Protein AF-N6UNC9-F1 (afdb_monomer_lite)

Sequence (124 aa):
MQENFKSALDYVNENSKHNVWKIQPLVDDFDNYKSRGFNYTGKYAAWTHGDCWSNNLMFKYRANGELEYIKLLDHQLGRDSTPVHDLSYLFYSGASKAEFDKLDYYTIRVFQNSLGEKQQNVIK

Structure (mmCIF, N/CA/C/O backbone):
data_AF-N6UNC9-F1
#
_entry.id   AF-N6UNC9-F1
#
loop_
_atom_site.group_PDB
_atom_site.id
_atom_site.type_symbol
_atom_site.label_atom_id
_atom_site.label_alt_id
_atom_site.label_comp_id
_atom_site.label_asym_id
_atom_site.label_entity_id
_atom_site.label_seq_id
_atom_site.pdbx_PDB_ins_code
_atom_site.Cartn_x
_atom_site.Cartn_y
_atom_site.Cartn_z
_atom_site.occupancy
_atom_site.B_iso_or_equiv
_atom_site.auth_seq_id
_atom_site.auth_comp_id
_atom_site.auth_asym_id
_atom_site.auth_atom_id
_atom_site.pdbx_PDB_model_num
ATOM 1 N N . MET A 1 1 ? 7.434 9.769 -18.678 1.00 70.06 1 MET A N 1
ATOM 2 C CA . MET A 1 1 ? 7.724 8.704 -17.686 1.00 70.06 1 MET A CA 1
ATOM 3 C C . MET A 1 1 ? 8.949 7.897 -18.098 1.00 70.06 1 MET A C 1
ATOM 5 O O . MET A 1 1 ? 9.914 7.921 -17.353 1.00 70.06 1 MET A O 1
ATOM 9 N N . GLN A 1 2 ? 8.972 7.272 -19.282 1.00 74.25 2 GLN A N 1
ATOM 10 C CA . GLN A 1 2 ? 10.149 6.536 -19.775 1.00 74.25 2 GLN A CA 1
ATOM 11 C C . GLN A 1 2 ? 11.424 7.401 -19.867 1.00 74.25 2 GLN A C 1
ATOM 13 O O . GLN A 1 2 ? 12.493 6.947 -19.482 1.00 74.25 2 GLN A O 1
ATOM 18 N N . GLU A 1 3 ? 11.317 8.661 -20.302 1.00 81.81 3 GLU A N 1
ATOM 19 C CA . GLU A 1 3 ? 12.452 9.603 -20.317 1.00 81.81 3 GLU A CA 1
ATOM 20 C C . GLU A 1 3 ? 13.025 9.863 -18.916 1.00 81.81 3 GLU A C 1
ATOM 22 O O . GLU A 1 3 ? 14.235 9.806 -18.734 1.00 81.81 3 GLU A O 1
ATOM 27 N N . ASN A 1 4 ? 12.171 10.022 -17.900 1.00 82.44 4 ASN A N 1
ATOM 28 C CA . ASN A 1 4 ? 12.617 10.182 -16.511 1.00 82.44 4 ASN A CA 1
ATOM 29 C C . ASN A 1 4 ? 13.395 8.948 -16.020 1.00 82.44 4 ASN A C 1
ATOM 31 O O . ASN A 1 4 ? 14.372 9.083 -15.289 1.00 82.44 4 ASN A O 1
ATOM 35 N N . PHE A 1 5 ? 12.980 7.743 -16.431 1.00 82.19 5 PHE A N 1
ATOM 36 C CA . PHE A 1 5 ? 13.688 6.506 -16.096 1.00 82.19 5 PHE A CA 1
ATOM 37 C C . PHE A 1 5 ? 15.032 6.380 -16.821 1.00 82.19 5 PHE A C 1
ATOM 39 O O . PHE A 1 5 ? 15.978 5.868 -16.228 1.00 82.19 5 PHE A O 1
ATOM 46 N N . LYS A 1 6 ? 15.148 6.893 -18.053 1.00 86.94 6 LYS A N 1
ATOM 47 C CA . LYS A 1 6 ? 16.439 7.000 -18.751 1.00 86.94 6 LYS A CA 1
ATOM 48 C C . LYS A 1 6 ? 17.391 7.920 -17.993 1.00 86.94 6 LYS A C 1
ATOM 50 O O . LYS A 1 6 ? 18.487 7.494 -17.665 1.00 86.94 6 LYS A O 1
ATOM 55 N N . SER A 1 7 ? 16.937 9.106 -17.586 1.00 87.88 7 SER A N 1
ATOM 56 C CA . SER A 1 7 ? 17.762 10.011 -16.774 1.00 87.88 7 SER A CA 1
ATOM 57 C C . SER A 1 7 ? 18.182 9.392 -15.434 1.00 87.88 7 SER A C 1
ATOM 59 O O . SER A 1 7 ? 19.312 9.580 -14.988 1.00 87.88 7 SER A O 1
ATOM 61 N N . ALA A 1 8 ? 17.301 8.617 -14.791 1.00 85.75 8 ALA A N 1
ATOM 62 C CA . ALA A 1 8 ? 17.646 7.883 -13.574 1.00 85.75 8 ALA A CA 1
ATOM 63 C C . ALA A 1 8 ? 18.692 6.782 -13.832 1.00 85.75 8 ALA A C 1
ATOM 65 O O . ALA A 1 8 ? 19.601 6.590 -13.024 1.00 85.75 8 ALA A O 1
ATOM 66 N N . LEU A 1 9 ? 18.580 6.071 -14.956 1.00 88.62 9 LEU A N 1
ATOM 67 C CA . LEU A 1 9 ? 19.550 5.064 -15.375 1.00 88.62 9 LEU A CA 1
ATOM 68 C C . LEU A 1 9 ? 20.914 5.690 -15.678 1.00 88.62 9 LEU A C 1
ATOM 70 O O . LEU A 1 9 ? 21.920 5.149 -15.227 1.00 88.62 9 LEU A O 1
ATOM 74 N N . ASP A 1 10 ? 20.946 6.828 -16.370 1.00 91.31 10 ASP A N 1
ATOM 75 C CA . ASP A 1 10 ? 22.173 7.578 -16.655 1.00 91.31 10 ASP A CA 1
ATOM 76 C C . ASP A 1 10 ? 22.871 7.972 -15.346 1.00 91.31 10 ASP A C 1
ATOM 78 O O . ASP A 1 10 ? 24.044 7.657 -15.136 1.00 91.31 10 ASP A O 1
ATOM 82 N N . TYR A 1 11 ? 22.114 8.520 -14.390 1.00 89.94 11 TYR A N 1
ATOM 83 C CA . TYR A 1 11 ? 22.634 8.857 -13.065 1.00 89.94 11 TYR A CA 1
ATOM 84 C C . TYR A 1 11 ? 23.212 7.639 -12.322 1.00 89.94 11 TYR A C 1
ATOM 86 O O . TYR A 1 11 ? 24.288 7.725 -11.723 1.00 89.94 11 TYR A O 1
ATOM 94 N N . VAL A 1 12 ? 22.531 6.487 -12.354 1.00 89.81 12 VAL A N 1
ATOM 95 C CA . VAL A 1 12 ? 23.013 5.253 -11.704 1.00 89.81 12 VAL A CA 1
ATOM 96 C C . VAL A 1 12 ? 24.218 4.661 -12.434 1.00 89.81 12 VAL A C 1
ATOM 98 O O . VAL A 1 12 ? 25.128 4.155 -11.777 1.00 89.81 12 VAL A O 1
ATOM 101 N N . ASN A 1 13 ? 24.280 4.766 -13.760 1.00 89.69 13 ASN A N 1
ATOM 102 C CA . ASN A 1 13 ? 25.455 4.399 -14.550 1.00 89.69 13 ASN A CA 1
ATOM 103 C C . ASN A 1 13 ? 26.684 5.228 -14.162 1.00 89.69 13 ASN A C 1
ATOM 105 O O . ASN A 1 13 ? 27.791 4.696 -14.072 1.00 89.69 13 ASN A O 1
ATOM 109 N N . GLU A 1 14 ? 26.501 6.514 -13.885 1.00 92.19 14 GLU A N 1
ATOM 110 C CA . GLU A 1 14 ? 27.592 7.402 -13.488 1.00 92.19 14 GLU A CA 1
ATOM 111 C C . GLU A 1 14 ? 28.024 7.181 -12.031 1.00 92.19 14 GLU A C 1
ATOM 113 O O . GLU A 1 14 ? 29.220 7.086 -11.748 1.00 92.19 14 GLU A O 1
ATOM 118 N N . ASN A 1 15 ? 27.066 7.030 -11.111 1.00 92.00 15 ASN A N 1
ATOM 119 C CA . ASN A 1 15 ? 27.316 7.105 -9.666 1.00 92.00 15 ASN A CA 1
ATOM 120 C C . ASN A 1 15 ? 27.274 5.748 -8.941 1.00 92.00 15 ASN A C 1
ATOM 122 O O . ASN A 1 15 ? 27.678 5.639 -7.785 1.00 92.00 15 ASN A O 1
ATOM 126 N N . SER A 1 16 ? 26.736 4.697 -9.564 1.00 83.69 16 SER A N 1
ATOM 127 C CA . SER A 1 16 ? 26.432 3.416 -8.906 1.00 83.69 16 SER A CA 1
ATOM 128 C C . SER A 1 16 ? 26.404 2.243 -9.894 1.00 83.69 16 SER A C 1
ATOM 130 O O . SER A 1 16 ? 25.475 1.434 -9.900 1.00 83.69 16 SER A O 1
ATOM 132 N N . LYS A 1 17 ? 27.469 2.111 -10.697 1.00 81.19 17 LYS A N 1
ATOM 133 C CA . LYS A 1 17 ? 27.638 1.112 -11.779 1.00 81.19 17 LYS A CA 1
ATOM 134 C C . LYS A 1 17 ? 27.213 -0.320 -11.426 1.00 81.19 17 LYS A C 1
ATOM 136 O O . LYS A 1 17 ? 26.674 -1.036 -12.260 1.00 81.19 17 LYS A O 1
ATOM 141 N N . HIS A 1 18 ? 27.407 -0.738 -10.176 1.00 86.81 18 HIS A N 1
ATOM 142 C CA . HIS A 1 18 ? 27.044 -2.075 -9.698 1.00 86.81 18 HIS A CA 1
ATOM 143 C C . HIS A 1 18 ? 25.527 -2.307 -9.530 1.00 86.81 18 HIS A C 1
ATOM 145 O O . HIS A 1 18 ? 25.120 -3.443 -9.302 1.00 86.81 18 HIS A O 1
ATOM 151 N N . ASN A 1 19 ? 24.686 -1.269 -9.627 1.00 85.50 19 ASN A N 1
ATOM 152 C CA . ASN A 1 19 ? 23.222 -1.355 -9.531 1.00 85.50 19 ASN A CA 1
ATOM 153 C C . ASN A 1 19 ? 22.505 -1.178 -10.876 1.00 85.50 19 ASN A C 1
ATOM 155 O O . ASN A 1 19 ? 21.293 -1.369 -10.936 1.00 85.50 19 ASN A O 1
ATOM 159 N N . VAL A 1 20 ? 23.230 -0.855 -11.950 1.00 87.38 20 VAL A N 1
ATOM 160 C CA . VAL A 1 20 ? 22.673 -0.592 -13.290 1.00 87.38 20 VAL A CA 1
ATOM 161 C C . VAL A 1 20 ? 21.806 -1.751 -13.768 1.00 87.38 20 VAL A C 1
ATOM 163 O O . VAL A 1 20 ? 20.691 -1.538 -14.229 1.00 87.38 20 VAL A O 1
ATOM 166 N N . TRP A 1 21 ? 22.259 -2.987 -13.547 1.00 88.56 21 TRP A N 1
ATOM 167 C CA . TRP A 1 21 ? 21.534 -4.203 -13.922 1.00 88.56 21 TRP A CA 1
ATOM 168 C C . TRP A 1 21 ? 20.137 -4.328 -13.287 1.00 88.56 21 TRP A C 1
ATOM 170 O O . TRP A 1 21 ? 19.311 -5.073 -13.802 1.00 88.56 21 TRP A O 1
ATOM 180 N N . LYS A 1 22 ? 19.851 -3.615 -12.185 1.00 84.75 22 LYS A N 1
ATOM 181 C CA . LYS A 1 22 ? 18.524 -3.604 -11.545 1.00 84.75 22 LYS A CA 1
ATOM 182 C C . LYS A 1 22 ? 17.535 -2.693 -12.270 1.00 84.75 22 LYS A C 1
ATOM 184 O O . LYS A 1 22 ? 16.338 -2.948 -12.229 1.00 84.75 22 LYS A O 1
ATOM 189 N N . ILE A 1 23 ? 18.032 -1.621 -12.887 1.00 84.81 23 ILE A N 1
ATOM 190 C CA . ILE A 1 23 ? 17.213 -0.558 -13.491 1.00 84.81 23 ILE A CA 1
ATOM 191 C C . ILE A 1 23 ? 17.162 -0.708 -15.010 1.00 84.81 23 ILE A C 1
ATOM 193 O O . ILE A 1 23 ? 16.119 -0.468 -15.606 1.00 84.81 23 ILE A O 1
ATOM 197 N N . GLN A 1 24 ? 18.254 -1.161 -15.628 1.00 88.69 24 GLN A N 1
ATOM 198 C CA . GLN A 1 24 ? 18.366 -1.349 -17.073 1.00 88.69 24 GLN A CA 1
ATOM 199 C C . GLN A 1 24 ? 17.178 -2.133 -17.668 1.00 88.69 24 GLN A C 1
ATOM 201 O O . GLN A 1 24 ? 16.553 -1.609 -18.588 1.00 88.69 24 GLN A O 1
ATOM 206 N N . PRO A 1 25 ? 16.743 -3.282 -17.103 1.00 87.62 25 PRO A N 1
ATOM 207 C CA . PRO A 1 25 ? 15.616 -4.031 -17.664 1.00 87.62 25 PRO A CA 1
ATOM 208 C C . PRO A 1 25 ? 14.288 -3.260 -17.634 1.00 87.62 25 PRO A C 1
ATOM 210 O O . PRO A 1 25 ? 13.464 -3.410 -18.531 1.00 87.62 25 PRO A O 1
ATOM 213 N N . LEU A 1 26 ? 14.087 -2.410 -16.618 1.00 85.12 26 LEU A N 1
ATOM 214 C CA . LEU A 1 26 ? 12.899 -1.561 -16.501 1.00 85.12 26 LEU A CA 1
ATOM 215 C C . LEU A 1 26 ? 12.880 -0.467 -17.577 1.00 85.12 26 LEU A C 1
ATOM 217 O O . LEU A 1 26 ? 11.807 -0.061 -18.011 1.00 85.12 26 LEU A O 1
ATOM 221 N N . VAL A 1 27 ? 14.046 0.034 -17.990 1.00 87.88 27 VAL A N 1
ATOM 222 C CA . VAL A 1 27 ? 14.151 1.046 -19.053 1.00 87.88 27 VAL A CA 1
ATOM 223 C C . VAL A 1 27 ? 13.997 0.416 -20.433 1.00 87.88 27 VAL A C 1
ATOM 225 O O . VAL A 1 27 ? 13.309 0.988 -21.283 1.00 87.88 27 VAL A O 1
ATOM 228 N N . ASP A 1 28 ? 14.620 -0.747 -20.631 1.00 90.00 28 ASP A N 1
ATOM 229 C CA . ASP A 1 28 ? 14.658 -1.457 -21.910 1.00 90.00 28 ASP A CA 1
ATOM 230 C C . ASP A 1 28 ? 13.271 -1.952 -22.332 1.00 90.00 28 ASP A C 1
ATOM 232 O O . ASP A 1 28 ? 12.907 -1.826 -23.499 1.00 90.00 28 ASP A O 1
ATOM 236 N N . ASP A 1 29 ? 12.482 -2.467 -21.383 1.00 90.31 29 ASP A N 1
ATOM 237 C CA . ASP A 1 29 ? 11.140 -3.002 -21.637 1.00 90.31 29 ASP A CA 1
ATOM 238 C C . ASP A 1 29 ? 10.112 -2.466 -20.630 1.00 90.31 29 ASP A C 1
ATOM 240 O O . ASP A 1 29 ? 9.457 -3.190 -19.870 1.00 90.31 29 ASP A O 1
ATOM 244 N N . PHE A 1 30 ? 10.003 -1.139 -20.603 1.00 87.06 30 PHE A N 1
ATOM 245 C CA . PHE A 1 30 ? 9.156 -0.426 -19.653 1.00 87.06 30 PHE A CA 1
ATOM 246 C C . PHE A 1 30 ? 7.702 -0.909 -19.663 1.00 87.06 30 PHE A C 1
ATOM 248 O O . PHE A 1 30 ? 7.111 -1.118 -18.600 1.00 87.06 30 PHE A O 1
ATOM 255 N N . ASP A 1 31 ? 7.127 -1.119 -20.848 1.00 88.31 31 ASP A N 1
ATOM 256 C CA . ASP A 1 31 ? 5.724 -1.508 -20.984 1.00 88.31 31 ASP A CA 1
ATOM 257 C C . ASP A 1 31 ? 5.468 -2.924 -20.460 1.00 88.31 31 ASP A C 1
ATOM 259 O O . ASP A 1 31 ? 4.467 -3.142 -19.767 1.00 88.31 31 ASP A O 1
ATOM 263 N N . ASN A 1 32 ? 6.375 -3.878 -20.699 1.00 89.94 32 ASN A N 1
ATOM 264 C CA . ASN A 1 32 ? 6.249 -5.224 -20.141 1.00 89.94 32 ASN A CA 1
ATOM 265 C C . ASN A 1 32 ? 6.361 -5.216 -18.617 1.00 89.94 32 ASN A C 1
ATOM 267 O O . ASN A 1 32 ? 5.512 -5.795 -17.936 1.00 89.94 32 ASN A O 1
ATOM 271 N N . TYR A 1 33 ? 7.366 -4.529 -18.068 1.00 86.38 33 TYR A N 1
ATOM 272 C CA . TYR A 1 33 ? 7.557 -4.439 -16.619 1.00 86.38 33 TYR A CA 1
ATOM 273 C C . TYR A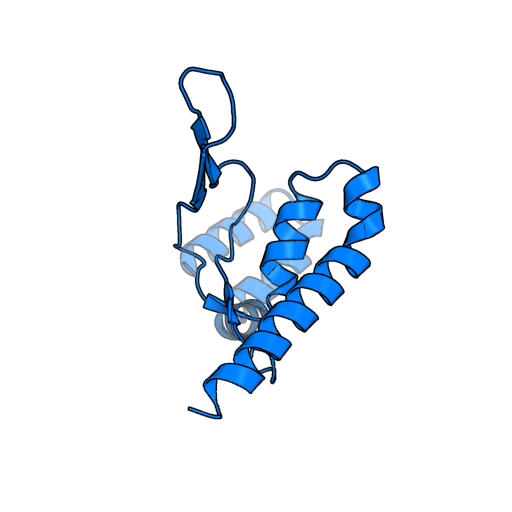 1 33 ? 6.373 -3.761 -15.935 1.00 86.38 33 TYR A C 1
ATOM 275 O O . TYR A 1 33 ? 5.861 -4.267 -14.930 1.00 86.38 33 TYR A O 1
ATOM 283 N N . LYS A 1 34 ? 5.886 -2.659 -16.512 1.00 85.00 34 LYS A N 1
ATOM 284 C CA . LYS A 1 34 ? 4.673 -1.988 -16.048 1.00 85.00 34 LYS A CA 1
ATOM 285 C C . LYS A 1 34 ? 3.481 -2.937 -16.108 1.00 85.00 34 LYS A C 1
ATOM 287 O O . LYS A 1 34 ? 2.777 -3.080 -15.114 1.00 85.00 34 LYS A O 1
ATOM 292 N N . SER A 1 35 ? 3.270 -3.622 -17.230 1.00 88.50 35 SER A N 1
ATOM 293 C CA . SER A 1 35 ? 2.158 -4.561 -17.384 1.00 88.50 35 SER A CA 1
ATOM 294 C C . SER A 1 35 ? 2.210 -5.680 -16.343 1.00 88.50 35 SER A C 1
ATOM 296 O O . SER A 1 35 ? 1.210 -5.941 -15.682 1.00 88.50 35 SER A O 1
ATOM 298 N N . ARG A 1 36 ? 3.379 -6.282 -16.110 1.00 86.25 36 ARG A N 1
ATOM 299 C CA . ARG A 1 36 ? 3.554 -7.361 -15.126 1.00 86.25 36 ARG A CA 1
ATOM 300 C C . ARG A 1 36 ? 3.337 -6.916 -13.680 1.00 86.25 36 ARG A C 1
ATOM 302 O O . ARG A 1 36 ? 2.917 -7.732 -12.867 1.00 86.25 36 ARG A O 1
ATOM 309 N N . GLY A 1 37 ? 3.648 -5.661 -13.351 1.00 83.69 37 GLY A N 1
ATOM 310 C CA . GLY A 1 37 ? 3.465 -5.115 -12.002 1.00 83.69 37 GLY A CA 1
ATOM 311 C C . GLY A 1 37 ? 2.062 -4.561 -11.731 1.00 83.69 37 GLY A C 1
ATOM 312 O O . GLY A 1 37 ? 1.596 -4.589 -10.591 1.00 83.69 37 GLY A O 1
ATOM 313 N N . PHE A 1 38 ? 1.384 -4.054 -12.764 1.00 87.25 38 PHE A N 1
ATOM 314 C CA . PHE A 1 38 ? 0.114 -3.339 -12.616 1.00 87.25 38 PHE A CA 1
ATOM 315 C C . PHE A 1 38 ? -1.107 -4.120 -13.100 1.00 87.25 38 PHE A C 1
ATOM 317 O O . PHE A 1 38 ? -2.199 -3.855 -12.604 1.00 87.25 38 PHE A O 1
ATOM 324 N N . ASN A 1 39 ? -0.949 -5.087 -14.008 1.00 88.69 39 ASN A N 1
ATOM 325 C CA . ASN A 1 39 ? -2.079 -5.844 -14.536 1.00 88.69 39 ASN A CA 1
ATOM 326 C C . ASN A 1 39 ? -2.246 -7.157 -13.774 1.00 88.69 39 ASN A C 1
ATOM 328 O O . ASN A 1 39 ? -1.388 -8.038 -13.812 1.00 88.69 39 ASN A O 1
ATOM 332 N N . TYR A 1 40 ? -3.402 -7.313 -13.138 1.00 88.88 40 TYR A N 1
ATOM 333 C CA . TYR A 1 40 ? -3.812 -8.554 -12.501 1.00 88.88 40 TYR A CA 1
ATOM 334 C C . TYR A 1 40 ? -5.040 -9.119 -13.215 1.00 88.88 40 TYR A C 1
ATOM 336 O O . TYR A 1 40 ? -6.072 -8.464 -13.312 1.00 88.88 40 TYR A O 1
ATOM 344 N N . THR A 1 41 ? -4.942 -10.356 -13.698 1.00 86.75 41 THR A N 1
ATOM 345 C CA . THR A 1 41 ? -6.023 -11.056 -14.420 1.00 86.75 41 THR A CA 1
ATOM 346 C C . THR A 1 41 ? -6.563 -12.262 -13.645 1.00 86.75 41 THR A C 1
ATOM 348 O O . THR A 1 41 ? -7.225 -13.135 -14.206 1.00 86.75 41 THR A O 1
ATOM 351 N N . GLY A 1 42 ? -6.263 -12.352 -12.346 1.00 86.75 42 GLY A N 1
ATOM 352 C CA . GLY A 1 42 ? -6.682 -13.479 -11.520 1.00 86.75 42 GLY A CA 1
ATOM 353 C C . GLY A 1 42 ? -8.172 -13.456 -11.166 1.00 86.75 42 GLY A C 1
ATOM 354 O O . GLY A 1 42 ? -8.820 -12.414 -11.123 1.00 86.75 42 GLY A O 1
ATOM 355 N N . LYS A 1 43 ? -8.709 -14.640 -10.844 1.00 84.94 43 LYS A N 1
ATOM 356 C CA . LYS A 1 43 ? -10.138 -14.877 -10.557 1.00 84.94 43 LYS A CA 1
ATOM 357 C C . LYS A 1 43 ? -10.716 -14.001 -9.435 1.00 84.94 43 LYS A C 1
ATOM 359 O O . LYS A 1 43 ? -11.914 -13.732 -9.427 1.00 84.94 43 LYS A O 1
ATOM 364 N N . TYR A 1 44 ? -9.893 -13.598 -8.471 1.00 83.25 44 TYR A N 1
ATOM 365 C CA . TYR A 1 44 ? -10.330 -12.878 -7.272 1.00 83.25 44 TYR A CA 1
ATOM 366 C C . TYR A 1 44 ? -9.934 -11.398 -7.301 1.00 83.25 44 TYR A C 1
ATOM 368 O O . TYR A 1 44 ? -9.565 -10.841 -6.270 1.00 83.25 44 TYR A O 1
ATOM 376 N N . ALA A 1 45 ? -9.996 -10.774 -8.481 1.00 87.56 45 ALA A N 1
ATOM 377 C CA . ALA A 1 45 ? -9.732 -9.351 -8.631 1.00 87.56 45 ALA A CA 1
ATOM 378 C C . ALA A 1 45 ? -10.737 -8.505 -7.829 1.00 87.56 45 ALA A C 1
ATOM 380 O O . ALA A 1 45 ? -11.940 -8.796 -7.773 1.00 87.56 45 ALA A O 1
ATOM 381 N N . ALA A 1 46 ? -10.214 -7.459 -7.204 1.00 87.50 46 ALA A N 1
ATOM 382 C CA . ALA A 1 46 ? -10.949 -6.404 -6.536 1.00 87.50 46 ALA A CA 1
ATOM 383 C C . ALA A 1 46 ? -10.263 -5.071 -6.839 1.00 87.50 46 ALA A C 1
ATOM 385 O O . ALA A 1 46 ? -9.051 -5.030 -7.063 1.00 87.50 46 ALA A O 1
ATOM 386 N N . TRP A 1 47 ? -11.027 -3.984 -6.812 1.00 91.19 47 TRP A N 1
ATOM 387 C CA . TRP A 1 47 ? -10.428 -2.663 -6.884 1.00 91.19 47 TRP A CA 1
ATOM 388 C C . TRP A 1 47 ? -9.583 -2.430 -5.625 1.00 91.19 47 TRP A C 1
ATOM 390 O O . TRP A 1 47 ? -10.061 -2.605 -4.503 1.00 91.19 47 TRP A O 1
ATOM 400 N N . THR A 1 48 ? -8.319 -2.077 -5.826 1.00 92.31 48 THR A N 1
ATOM 401 C CA . THR A 1 48 ? -7.332 -1.804 -4.777 1.00 92.31 48 THR A CA 1
ATOM 402 C C . THR A 1 48 ? -6.856 -0.365 -4.884 1.00 92.31 48 THR A C 1
ATOM 404 O O . THR A 1 48 ? -6.777 0.185 -5.983 1.00 92.31 48 THR A O 1
ATOM 407 N N . HIS A 1 49 ? -6.512 0.229 -3.747 1.00 94.62 49 HIS A N 1
ATOM 408 C CA . HIS A 1 49 ? -5.941 1.563 -3.635 1.00 94.62 49 HIS A CA 1
ATOM 409 C C . HIS A 1 49 ? -4.540 1.639 -4.248 1.00 94.62 49 HIS A C 1
ATOM 411 O O . HIS A 1 49 ? -4.189 2.627 -4.888 1.00 94.62 49 HIS A O 1
ATOM 417 N N . GLY A 1 50 ? -3.717 0.607 -4.048 1.00 93.00 50 GLY A N 1
ATOM 418 C CA . GLY A 1 50 ? -2.372 0.520 -4.612 1.00 93.00 50 GLY A CA 1
ATOM 419 C C . GLY A 1 50 ? -1.294 1.313 -3.866 1.00 93.00 50 GLY A C 1
ATOM 420 O O . GLY A 1 50 ? -0.123 1.004 -4.060 1.00 93.00 50 GLY A O 1
ATOM 421 N N . ASP A 1 51 ? -1.680 2.269 -3.016 1.00 93.19 51 ASP A N 1
ATOM 422 C CA . ASP A 1 51 ? -0.778 3.087 -2.180 1.00 93.19 51 ASP A CA 1
ATOM 423 C C . ASP A 1 51 ? -1.351 3.375 -0.772 1.00 93.19 51 ASP A C 1
ATOM 425 O O . ASP A 1 51 ? -1.514 4.516 -0.348 1.00 93.19 51 ASP A O 1
ATOM 429 N N . CYS A 1 52 ? -1.811 2.348 -0.057 1.00 91.75 52 CYS A N 1
ATOM 430 C CA . CYS A 1 52 ? -2.551 2.507 1.206 1.00 91.75 52 CYS A CA 1
ATOM 431 C C . CYS A 1 52 ? -1.672 2.556 2.476 1.00 91.75 52 CYS A C 1
ATOM 433 O O . CYS A 1 52 ? -2.047 1.995 3.506 1.00 91.75 52 CYS A O 1
ATOM 435 N N . TRP A 1 53 ? -0.499 3.192 2.426 1.00 89.69 53 TRP A N 1
ATOM 436 C CA . TRP A 1 53 ? 0.318 3.427 3.627 1.00 89.69 53 TRP A CA 1
ATOM 437 C C . TRP A 1 53 ? -0.276 4.513 4.544 1.00 89.69 53 TRP A C 1
ATOM 439 O O . TRP A 1 53 ? -1.188 5.249 4.160 1.00 89.69 53 TRP A O 1
ATOM 449 N N . SER A 1 54 ? 0.251 4.631 5.769 1.00 88.50 54 SER A N 1
ATOM 450 C CA . SER A 1 54 ? -0.293 5.484 6.844 1.00 88.50 54 SER A CA 1
ATOM 451 C C . SER A 1 54 ? -0.536 6.944 6.455 1.00 88.50 54 SER A C 1
ATOM 453 O O . SER A 1 54 ? -1.470 7.556 6.962 1.00 88.50 54 SER A O 1
ATOM 455 N N . ASN A 1 55 ? 0.273 7.506 5.556 1.00 91.62 55 ASN A N 1
ATOM 456 C CA . ASN A 1 55 ? 0.165 8.916 5.164 1.00 91.62 55 ASN A CA 1
ATOM 457 C C . ASN A 1 55 ? -1.029 9.195 4.243 1.00 91.62 55 ASN A C 1
ATOM 459 O O . ASN A 1 55 ? -1.513 10.323 4.190 1.00 91.62 55 ASN A O 1
ATOM 463 N N . ASN A 1 56 ? -1.535 8.161 3.572 1.00 94.69 56 ASN A N 1
ATOM 464 C CA . ASN A 1 56 ? -2.703 8.240 2.699 1.00 94.69 56 ASN A CA 1
ATOM 465 C C . ASN A 1 56 ? -4.004 7.885 3.444 1.00 94.69 56 ASN A C 1
ATOM 467 O O . ASN A 1 56 ? -5.064 7.740 2.834 1.00 94.69 56 ASN A O 1
ATOM 471 N N . LEU A 1 57 ? -3.945 7.763 4.776 1.00 93.50 57 LEU A N 1
ATOM 472 C CA . LEU A 1 57 ? -5.080 7.496 5.656 1.00 93.50 57 LEU A CA 1
ATOM 473 C C . LEU A 1 57 ? -5.403 8.748 6.483 1.00 93.50 57 LEU A C 1
ATOM 475 O O . LEU A 1 57 ? -4.634 9.168 7.344 1.00 93.50 57 LEU A O 1
ATOM 479 N N . MET A 1 58 ? -6.579 9.334 6.257 1.00 96.00 58 MET A N 1
ATOM 480 C CA . MET A 1 58 ? -7.131 10.376 7.122 1.00 96.00 58 MET A CA 1
ATOM 481 C C . MET A 1 58 ? -8.009 9.769 8.209 1.00 96.00 58 MET A C 1
ATOM 483 O O . MET A 1 58 ? -8.952 9.031 7.917 1.00 96.00 58 MET A O 1
ATOM 487 N N . PHE A 1 59 ? -7.756 10.171 9.450 1.00 96.06 59 PHE A N 1
ATOM 488 C CA . PHE A 1 59 ? -8.506 9.740 10.624 1.00 96.06 59 PHE A CA 1
ATOM 489 C C . PHE A 1 59 ? -9.396 10.880 11.119 1.00 96.06 59 PHE A C 1
ATOM 491 O O . PHE A 1 59 ? -8.922 11.981 11.404 1.00 96.06 59 PHE A O 1
ATOM 498 N N . LYS A 1 60 ? -10.699 10.621 11.228 1.00 97.38 60 LYS A N 1
ATOM 499 C CA . LYS A 1 60 ? -11.651 11.514 11.890 1.00 97.38 60 LYS A C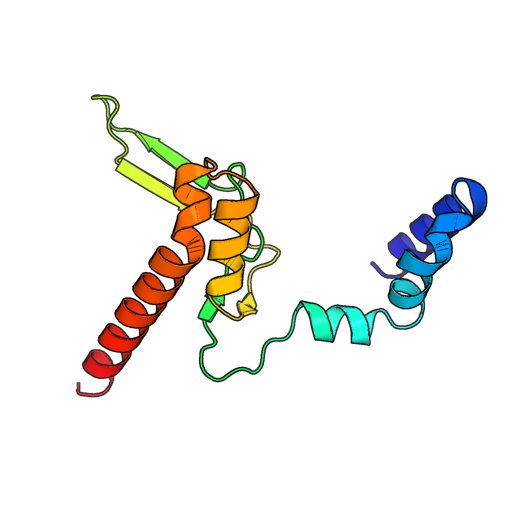A 1
ATOM 500 C C . LYS A 1 60 ? -11.878 11.004 13.306 1.00 97.38 60 LYS A C 1
ATOM 502 O O . LYS A 1 60 ? -12.288 9.858 13.473 1.00 97.38 60 LYS A O 1
ATOM 507 N N . TYR A 1 61 ? -11.659 11.857 14.300 1.00 97.94 61 TYR A N 1
ATOM 508 C CA . TYR A 1 61 ? -11.919 11.550 15.705 1.00 97.94 61 TYR A CA 1
ATOM 509 C C . TYR A 1 61 ? -13.126 12.336 16.211 1.00 97.94 61 TYR A C 1
ATOM 511 O O . TYR A 1 61 ? -13.345 13.484 15.818 1.00 97.94 61 TYR A O 1
ATOM 519 N N . ARG A 1 62 ? -13.902 11.718 17.098 1.00 97.75 62 ARG A N 1
ATOM 520 C CA . ARG A 1 62 ? -14.980 12.382 17.835 1.00 97.75 62 ARG A CA 1
ATOM 521 C C . ARG A 1 62 ? -14.407 13.301 18.914 1.00 97.75 62 ARG A C 1
ATOM 523 O O . ARG A 1 62 ? -13.244 13.197 19.295 1.00 97.75 62 ARG A O 1
ATOM 530 N N . ALA A 1 63 ? -15.268 14.145 19.485 1.00 97.31 63 ALA A N 1
ATOM 531 C CA . ALA A 1 63 ? -14.904 15.020 20.602 1.00 97.31 63 ALA A CA 1
ATOM 532 C C . ALA A 1 63 ? -14.399 14.259 21.848 1.00 97.31 63 ALA A C 1
ATOM 534 O O . ALA A 1 63 ? -13.631 14.814 22.625 1.00 97.31 63 ALA A O 1
ATOM 535 N N . ASN A 1 64 ? -14.797 12.994 22.032 1.00 96.88 64 ASN A N 1
ATOM 536 C CA . ASN A 1 64 ? -14.321 12.129 23.119 1.00 96.88 64 ASN A CA 1
ATOM 537 C C . ASN A 1 64 ? -12.980 11.423 22.811 1.00 96.88 64 ASN A C 1
ATOM 539 O O . ASN A 1 64 ? -12.528 10.617 23.618 1.00 96.88 64 ASN A O 1
ATOM 543 N N . GLY A 1 65 ? -12.356 11.695 21.658 1.00 96.12 65 GLY A N 1
ATOM 544 C CA . GLY A 1 65 ? -11.091 11.086 21.234 1.00 96.12 65 GLY A CA 1
ATOM 545 C C . GLY A 1 65 ? -11.224 9.722 20.549 1.00 96.12 65 GLY A C 1
ATOM 546 O O . GLY A 1 65 ? -10.223 9.177 20.091 1.00 96.12 65 GLY A O 1
ATOM 547 N N . GLU A 1 66 ? -12.431 9.165 20.429 1.00 97.44 66 GLU A N 1
ATOM 548 C CA . GLU A 1 66 ? -12.641 7.901 19.719 1.00 97.44 66 GLU A CA 1
ATOM 549 C C . GLU A 1 66 ? -12.535 8.081 18.204 1.00 97.44 66 GLU A C 1
ATOM 551 O O . GLU A 1 66 ? -13.006 9.073 17.640 1.00 97.44 66 GLU A O 1
ATOM 556 N N . LEU A 1 67 ? -11.962 7.081 17.531 1.00 96.75 67 LEU A N 1
ATOM 557 C CA . LEU A 1 67 ? -11.934 7.026 16.075 1.00 96.75 67 LEU A CA 1
ATOM 558 C C . LEU A 1 67 ? -13.363 6.890 15.526 1.00 96.75 67 LEU A C 1
ATOM 560 O O . LEU A 1 67 ? -14.080 5.942 15.841 1.00 96.75 67 LEU A O 1
ATOM 564 N N . GLU A 1 68 ? -13.768 7.837 14.685 1.00 96.94 68 GLU A N 1
ATOM 565 C CA . GLU A 1 68 ? -15.087 7.874 14.052 1.00 96.94 68 GLU A CA 1
ATOM 566 C C . GLU A 1 68 ? -15.056 7.285 12.642 1.00 96.94 68 GLU A C 1
ATOM 568 O O . GLU A 1 68 ? -15.935 6.510 12.271 1.00 96.94 68 GLU A O 1
ATOM 573 N N . TYR A 1 69 ? -14.066 7.689 11.842 1.00 96.69 69 TYR A N 1
ATOM 574 C CA . TYR A 1 69 ? -13.995 7.345 10.426 1.00 96.69 69 TYR A CA 1
ATOM 575 C C . TYR A 1 69 ? -12.550 7.317 9.928 1.00 96.69 69 TYR A C 1
ATOM 577 O O . TYR A 1 69 ? -11.720 8.111 10.373 1.00 96.69 69 TYR A O 1
ATOM 585 N N . ILE A 1 70 ? -12.274 6.446 8.958 1.00 94.75 70 ILE A N 1
ATOM 586 C CA . ILE A 1 70 ? -11.020 6.417 8.201 1.00 94.75 70 ILE A CA 1
ATOM 587 C C . ILE A 1 70 ? -11.349 6.661 6.730 1.00 94.75 70 ILE A C 1
ATOM 589 O O . ILE A 1 70 ? -12.228 6.004 6.174 1.00 94.75 70 ILE A O 1
ATOM 593 N N . LYS A 1 71 ? -10.634 7.584 6.083 1.00 95.06 71 LYS A N 1
ATOM 594 C CA . LYS A 1 71 ? -10.757 7.842 4.645 1.00 95.06 71 LYS A CA 1
ATOM 595 C C . LYS A 1 71 ? -9.409 7.680 3.952 1.00 95.06 71 LYS A C 1
ATOM 597 O O . LYS A 1 71 ? -8.432 8.289 4.374 1.00 95.06 71 LYS A O 1
ATOM 602 N N . LEU A 1 72 ? -9.388 6.901 2.874 1.00 94.06 72 LEU A N 1
ATOM 603 C CA . LEU A 1 72 ? -8.232 6.780 1.986 1.00 94.06 72 LEU A CA 1
ATOM 604 C C . LEU A 1 72 ? -8.167 7.965 1.014 1.00 94.06 72 LEU A C 1
ATOM 606 O O . LEU A 1 72 ? -9.180 8.339 0.406 1.00 94.06 72 LEU A O 1
ATOM 610 N N . LEU A 1 73 ? -6.977 8.534 0.867 1.00 95.19 73 LEU A N 1
ATOM 611 C CA . LEU A 1 73 ? -6.633 9.593 -0.077 1.00 95.19 73 LEU A CA 1
ATOM 612 C C . LEU A 1 73 ? -5.584 9.102 -1.076 1.00 95.19 73 LEU A C 1
ATOM 614 O O . LEU A 1 73 ? -4.900 8.130 -0.812 1.00 95.19 73 LEU A O 1
ATOM 618 N N . ASP A 1 74 ? -5.403 9.857 -2.159 1.00 95.12 74 ASP A N 1
ATOM 619 C CA . ASP A 1 74 ? -4.371 9.608 -3.172 1.00 95.12 74 ASP A CA 1
ATOM 620 C C . ASP A 1 74 ? -4.532 8.277 -3.932 1.00 95.12 74 ASP A C 1
ATOM 622 O O . ASP A 1 74 ? -3.750 7.333 -3.842 1.00 95.12 74 ASP A O 1
ATOM 626 N N . HIS A 1 75 ? -5.585 8.232 -4.751 1.00 94.44 75 HIS A N 1
ATOM 627 C CA . HIS A 1 75 ? -5.986 7.056 -5.530 1.00 94.44 75 HIS A CA 1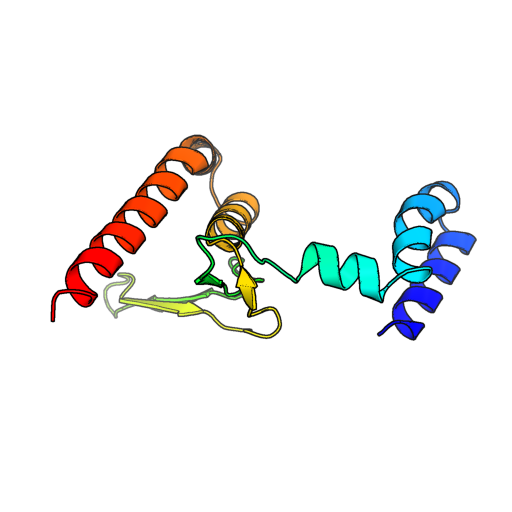
ATOM 628 C C . HIS A 1 75 ? -5.204 6.914 -6.851 1.00 94.44 75 HIS A C 1
ATOM 630 O O . HIS A 1 75 ? -5.649 6.211 -7.758 1.00 94.44 75 HIS A O 1
ATOM 636 N N . GLN A 1 76 ? -4.058 7.590 -7.006 1.00 93.38 76 GLN A N 1
ATOM 637 C CA . GLN A 1 76 ? -3.303 7.649 -8.268 1.00 93.38 76 GLN A CA 1
ATOM 638 C C . GLN A 1 76 ? -2.743 6.292 -8.732 1.00 93.38 76 GLN A C 1
ATOM 640 O O . GLN A 1 76 ? -2.474 6.114 -9.920 1.00 93.38 76 GLN A O 1
ATOM 645 N N . LEU A 1 77 ? -2.593 5.328 -7.814 1.00 93.44 77 LEU A N 1
ATOM 646 C CA . LEU A 1 77 ? -2.183 3.944 -8.103 1.00 93.44 77 LEU A CA 1
ATOM 647 C C . LEU A 1 77 ? -3.346 2.935 -8.042 1.00 93.44 77 LEU A C 1
ATOM 649 O O . LEU A 1 77 ? -3.110 1.718 -8.092 1.00 93.44 77 LEU A O 1
ATOM 653 N N . GLY A 1 78 ? -4.580 3.441 -7.953 1.00 93.88 78 GLY A N 1
ATOM 654 C CA . GLY A 1 78 ? -5.793 2.644 -7.848 1.00 93.88 78 GLY A CA 1
ATOM 655 C C . GLY A 1 78 ? -6.024 1.786 -9.089 1.00 93.88 78 GLY A C 1
ATOM 656 O O . GLY A 1 78 ? -5.976 2.282 -10.216 1.00 93.88 78 GLY A O 1
ATOM 657 N N . ARG A 1 79 ? -6.252 0.485 -8.891 1.00 93.56 79 ARG A N 1
ATOM 658 C CA . ARG A 1 79 ? -6.393 -0.497 -9.980 1.00 93.56 79 ARG A CA 1
ATOM 659 C C . ARG A 1 79 ? -7.049 -1.786 -9.511 1.00 93.56 79 ARG A C 1
ATOM 661 O O . ARG A 1 79 ? -7.012 -2.111 -8.324 1.00 93.56 79 ARG A O 1
ATOM 668 N N . ASP A 1 80 ? -7.562 -2.565 -10.455 1.00 92.50 80 ASP A N 1
ATOM 669 C CA . ASP A 1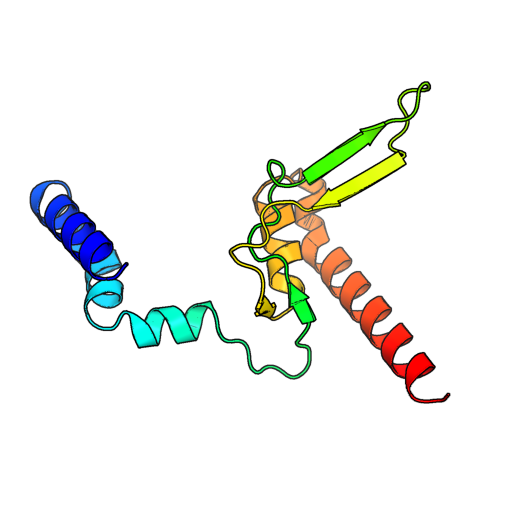 80 ? -7.985 -3.933 -10.173 1.00 92.50 80 ASP A CA 1
ATOM 670 C C . ASP A 1 80 ? -6.763 -4.819 -9.908 1.00 92.50 80 ASP A C 1
ATOM 672 O O . ASP A 1 80 ? -5.852 -4.939 -10.730 1.00 92.50 80 ASP A O 1
ATOM 676 N N . SER A 1 81 ? -6.730 -5.421 -8.724 1.00 92.00 81 SER A N 1
ATOM 677 C CA . SER A 1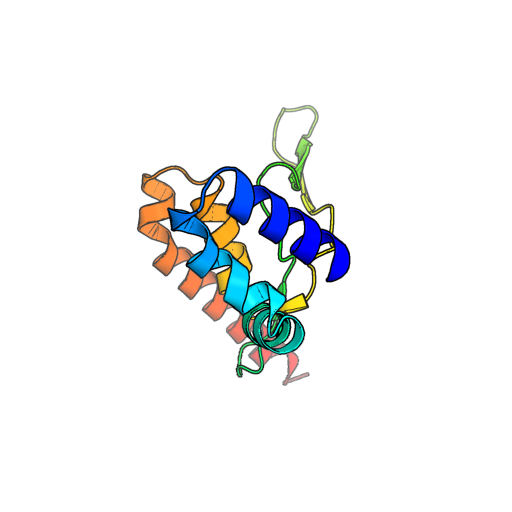 81 ? -5.648 -6.286 -8.265 1.00 92.00 81 SER A CA 1
ATOM 678 C C . SER A 1 81 ? -6.169 -7.337 -7.287 1.00 92.00 81 SER A C 1
ATOM 680 O O . SER A 1 81 ? -7.366 -7.457 -7.030 1.00 92.00 81 SER A O 1
ATOM 682 N N . THR A 1 82 ? -5.268 -8.140 -6.737 1.00 88.81 82 THR A N 1
ATOM 683 C CA . THR A 1 82 ? -5.582 -8.983 -5.583 1.00 88.81 82 THR A CA 1
ATOM 684 C C . THR A 1 82 ? -5.717 -8.111 -4.326 1.00 88.81 82 THR A C 1
ATOM 686 O O . THR A 1 82 ? -4.839 -7.281 -4.083 1.00 88.81 82 THR A O 1
ATOM 689 N N . PRO A 1 83 ? -6.738 -8.307 -3.466 1.00 87.06 83 PRO A N 1
ATOM 690 C CA . PRO A 1 83 ? -6.866 -7.560 -2.207 1.00 87.06 83 PRO A CA 1
ATOM 691 C C . PRO A 1 83 ? -5.692 -7.807 -1.243 1.00 87.06 83 PRO A C 1
ATOM 693 O O . PRO A 1 83 ? -5.439 -7.000 -0.351 1.00 87.06 83 PRO A O 1
ATOM 696 N N . VAL A 1 84 ? -4.920 -8.881 -1.461 1.00 88.94 84 VAL A N 1
ATOM 697 C CA . VAL A 1 84 ? -3.642 -9.132 -0.770 1.00 88.94 84 VAL A CA 1
ATOM 698 C C . VAL A 1 84 ? -2.671 -7.973 -0.950 1.00 88.94 84 VAL A C 1
ATOM 700 O O . VAL A 1 84 ? -1.866 -7.736 -0.058 1.00 88.94 84 VAL A O 1
ATOM 703 N N . HIS A 1 85 ? -2.726 -7.261 -2.079 1.00 90.62 85 HIS A N 1
ATOM 704 C CA . HIS A 1 85 ? -1.796 -6.183 -2.393 1.00 90.62 85 HIS A CA 1
ATOM 705 C C . HIS A 1 85 ? -1.865 -5.061 -1.349 1.00 90.62 85 HIS A C 1
ATOM 707 O O . HIS A 1 85 ? -0.860 -4.756 -0.712 1.00 90.62 85 HIS A O 1
ATOM 713 N N . ASP A 1 86 ? -3.057 -4.513 -1.113 1.00 91.62 86 ASP A N 1
ATOM 714 C CA . ASP A 1 86 ? -3.253 -3.443 -0.131 1.00 91.62 86 ASP A CA 1
ATOM 715 C C . ASP A 1 86 ? -3.071 -3.939 1.306 1.00 91.62 86 ASP A C 1
ATOM 717 O O . ASP A 1 86 ? -2.444 -3.260 2.115 1.00 91.62 86 ASP A O 1
ATOM 721 N N . LEU A 1 87 ? -3.547 -5.149 1.629 1.00 90.69 87 LEU A N 1
ATOM 722 C CA . LEU A 1 87 ? -3.335 -5.729 2.960 1.00 90.69 87 LEU A CA 1
ATOM 723 C C . LEU A 1 87 ? -1.845 -5.896 3.255 1.00 90.69 87 LEU A C 1
ATOM 725 O O . LEU A 1 87 ? -1.360 -5.433 4.280 1.00 90.69 87 LEU A O 1
ATOM 729 N N . SER A 1 88 ? -1.093 -6.494 2.336 1.00 91.50 88 SER A N 1
ATOM 730 C CA . SER A 1 88 ? 0.352 -6.646 2.499 1.00 91.50 88 SER A CA 1
ATOM 731 C C . SER A 1 88 ? 1.008 -5.281 2.654 1.00 91.50 88 SER A C 1
ATOM 733 O O . SER A 1 88 ? 1.751 -5.068 3.607 1.00 91.50 88 SER A O 1
ATOM 735 N N . TYR A 1 89 ? 0.700 -4.332 1.768 1.00 91.81 89 TYR A N 1
ATOM 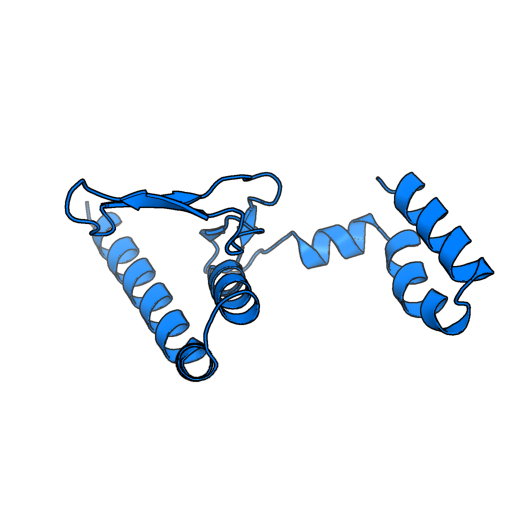736 C CA . TYR A 1 89 ? 1.327 -3.015 1.792 1.00 91.81 89 TYR A CA 1
ATOM 737 C C . TYR A 1 89 ? 1.049 -2.247 3.093 1.00 91.81 89 TYR A C 1
ATOM 739 O O . TYR A 1 89 ? 1.979 -1.712 3.702 1.00 91.81 89 TYR A O 1
ATOM 747 N N . LEU A 1 90 ? -0.194 -2.259 3.582 1.00 91.69 90 LEU A N 1
ATOM 748 C CA . LEU A 1 90 ? -0.569 -1.650 4.859 1.00 91.69 90 LEU A CA 1
ATOM 749 C C . LEU A 1 90 ? 0.212 -2.264 6.032 1.00 91.69 90 LEU A C 1
ATOM 751 O O . LEU A 1 90 ? 0.737 -1.542 6.880 1.00 91.69 90 LEU A O 1
ATOM 755 N N . PHE A 1 91 ? 0.330 -3.594 6.073 1.00 92.81 91 PHE A N 1
ATOM 756 C CA . PHE A 1 91 ? 1.024 -4.278 7.163 1.00 92.81 91 PHE A CA 1
ATOM 757 C C . PHE A 1 91 ? 2.542 -4.084 7.103 1.00 92.81 91 PHE A C 1
ATOM 759 O O . PHE A 1 91 ? 3.152 -3.772 8.122 1.00 92.81 91 PHE A O 1
ATOM 766 N N . TYR A 1 92 ? 3.154 -4.197 5.923 1.00 91.56 92 TYR A N 1
ATOM 767 C CA . TYR A 1 92 ? 4.590 -3.956 5.755 1.00 91.56 92 TYR A CA 1
ATOM 768 C C . TYR A 1 92 ? 4.991 -2.509 6.060 1.00 91.56 92 TYR A C 1
ATOM 770 O O . TYR A 1 92 ? 6.105 -2.278 6.523 1.00 91.56 92 TYR A O 1
ATOM 778 N N . SER A 1 93 ? 4.109 -1.540 5.795 1.00 90.38 93 SER A N 1
ATOM 779 C CA . SER A 1 93 ? 4.413 -0.116 5.982 1.00 90.38 93 SER A CA 1
ATOM 780 C C . SER A 1 93 ? 4.119 0.410 7.388 1.00 90.38 93 SER A C 1
ATOM 782 O O . SER A 1 93 ? 4.744 1.389 7.792 1.00 90.38 93 SER A O 1
ATOM 784 N N . GLY A 1 94 ? 3.196 -0.204 8.139 1.00 86.75 94 GLY A N 1
ATOM 785 C CA . GLY A 1 94 ? 2.713 0.388 9.392 1.00 86.75 94 GLY A CA 1
ATOM 786 C C . GLY A 1 94 ? 2.310 -0.571 10.510 1.00 86.75 94 GLY A C 1
ATOM 787 O O . GLY A 1 94 ? 1.971 -0.096 11.594 1.00 86.75 94 GLY A O 1
ATOM 788 N N . ALA A 1 95 ? 2.330 -1.893 10.307 1.00 90.62 95 ALA A N 1
ATOM 789 C CA . ALA A 1 95 ? 1.955 -2.818 11.375 1.00 90.62 95 ALA A CA 1
ATOM 790 C C . ALA A 1 95 ? 3.096 -3.041 12.374 1.00 90.62 95 ALA A C 1
ATOM 792 O O . ALA A 1 95 ? 4.277 -3.103 12.029 1.00 90.62 95 ALA A O 1
ATOM 793 N N . SER A 1 96 ? 2.724 -3.243 13.639 1.00 94.19 96 SER A N 1
ATOM 794 C CA . SER A 1 96 ? 3.651 -3.812 14.616 1.00 94.19 96 SER A CA 1
ATOM 795 C C . SER A 1 96 ? 4.005 -5.248 14.223 1.00 94.19 96 SER A C 1
ATOM 797 O O . SER A 1 96 ? 3.219 -5.929 13.562 1.00 94.19 96 SER A O 1
ATOM 799 N N . LYS A 1 97 ? 5.149 -5.754 14.698 1.00 94.19 97 LYS A N 1
ATOM 800 C CA . LYS A 1 97 ? 5.554 -7.140 14.428 1.00 94.19 97 LYS A CA 1
ATOM 801 C C . LYS A 1 97 ? 4.464 -8.154 14.815 1.00 94.19 97 LYS A C 1
ATOM 803 O O . LYS A 1 97 ? 4.195 -9.073 14.056 1.00 94.19 97 LYS A O 1
ATOM 808 N N . ALA A 1 98 ? 3.816 -7.967 15.964 1.00 95.94 98 ALA A N 1
ATOM 809 C CA . ALA A 1 98 ? 2.784 -8.886 16.446 1.00 95.94 98 ALA A CA 1
ATOM 810 C C . ALA A 1 98 ? 1.540 -8.927 15.542 1.00 95.94 98 ALA A C 1
ATOM 812 O O . ALA A 1 98 ? 0.889 -9.965 15.438 1.00 95.94 98 ALA A O 1
ATOM 813 N N . GLU A 1 99 ? 1.202 -7.808 14.898 1.00 93.31 99 GLU A N 1
ATOM 814 C CA . GLU A 1 99 ? 0.107 -7.756 13.927 1.00 93.31 99 GLU A CA 1
ATOM 815 C C . GLU A 1 99 ? 0.543 -8.281 12.561 1.00 93.31 99 GLU A C 1
ATOM 817 O O . GLU A 1 99 ? -0.204 -9.017 11.919 1.00 93.31 99 GLU A O 1
ATOM 822 N N . PHE A 1 100 ? 1.778 -7.989 12.153 1.00 92.75 100 PHE A N 1
ATOM 823 C CA . PHE A 1 100 ? 2.380 -8.540 10.945 1.00 92.75 100 PHE A CA 1
ATOM 824 C C . PHE A 1 100 ? 2.449 -10.074 10.967 1.00 92.75 100 PHE A C 1
ATOM 826 O O . PHE A 1 100 ? 2.094 -10.715 9.982 1.00 92.75 100 PHE A O 1
ATOM 833 N N . ASP A 1 101 ? 2.800 -10.677 12.107 1.00 94.19 101 ASP A N 1
ATOM 834 C CA . ASP A 1 101 ? 2.834 -12.137 12.285 1.00 94.19 101 ASP A CA 1
ATOM 835 C C . ASP A 1 101 ? 1.442 -12.796 12.077 1.00 94.19 101 ASP A C 1
ATOM 837 O O . ASP A 1 101 ? 1.343 -14.015 11.944 1.00 94.19 101 ASP A O 1
ATOM 841 N N . LYS A 1 102 ? 0.356 -12.006 12.020 1.00 93.69 102 LYS A N 1
ATOM 842 C CA . LYS A 1 102 ? -1.026 -12.448 11.753 1.00 93.69 102 LYS A CA 1
ATOM 843 C C . LYS A 1 102 ? -1.514 -12.095 10.340 1.00 93.69 102 LYS A C 1
ATOM 845 O O . LYS A 1 102 ? -2.711 -12.213 10.072 1.00 93.69 102 LYS A O 1
ATOM 850 N N . LEU A 1 103 ? -0.638 -11.653 9.435 1.00 90.94 103 LEU A N 1
ATOM 851 C CA . LEU A 1 103 ? -1.020 -11.217 8.085 1.00 90.94 103 LEU A CA 1
ATOM 852 C C . LEU A 1 103 ? -1.851 -12.272 7.335 1.00 90.94 103 LEU A C 1
ATOM 854 O O . LEU A 1 103 ? -2.875 -11.933 6.739 1.00 90.94 103 LEU A O 1
ATOM 858 N N . ASP A 1 104 ? -1.472 -13.549 7.421 1.00 91.00 104 ASP A N 1
ATOM 859 C CA . ASP A 1 104 ? -2.208 -14.648 6.781 1.00 91.00 104 ASP A CA 1
ATOM 860 C C . ASP A 1 104 ? -3.633 -14.779 7.330 1.00 91.00 104 ASP A C 1
ATOM 862 O O . ASP A 1 104 ? -4.592 -14.922 6.568 1.00 91.00 104 ASP A O 1
ATOM 866 N N . TYR A 1 105 ? -3.789 -14.656 8.652 1.00 91.25 105 TYR A N 1
ATOM 867 C CA . TYR A 1 105 ? -5.096 -14.673 9.307 1.00 91.25 105 TYR A CA 1
ATOM 868 C C . TYR A 1 105 ? -5.988 -13.537 8.791 1.00 91.25 105 TYR A C 1
ATOM 870 O O . TYR A 1 105 ? -7.130 -13.781 8.392 1.00 91.25 105 TYR A O 1
ATOM 878 N N . TYR A 1 106 ? -5.471 -12.305 8.746 1.00 89.00 106 TYR A N 1
ATOM 879 C CA . TYR A 1 106 ? -6.230 -11.154 8.251 1.00 89.00 106 TYR A CA 1
ATOM 880 C C . TYR A 1 106 ? -6.571 -11.284 6.766 1.00 89.00 106 TYR A C 1
ATOM 882 O O . TYR A 1 106 ? -7.703 -11.007 6.370 1.00 89.00 106 TYR A O 1
ATOM 890 N N . THR A 1 107 ? -5.628 -11.776 5.964 1.00 87.44 107 THR A N 1
ATOM 891 C CA . THR A 1 107 ? -5.814 -12.001 4.529 1.00 87.44 107 THR A CA 1
ATOM 892 C C . THR A 1 107 ? -6.927 -13.008 4.262 1.00 87.44 107 THR A C 1
ATOM 894 O O . THR A 1 107 ? -7.868 -12.707 3.525 1.00 87.44 107 THR A O 1
ATOM 897 N N . ILE A 1 108 ? -6.879 -14.177 4.910 1.00 88.00 108 ILE A N 1
ATOM 898 C CA . ILE A 1 108 ? -7.915 -15.213 4.782 1.00 88.00 108 ILE A CA 1
ATOM 899 C C . ILE A 1 108 ? -9.275 -14.665 5.219 1.00 88.00 108 ILE A C 1
ATOM 901 O O . ILE A 1 108 ? -10.268 -14.860 4.517 1.00 88.00 108 ILE A O 1
ATOM 905 N N . ARG A 1 109 ? -9.319 -13.942 6.343 1.00 87.19 109 ARG A N 1
ATOM 906 C CA . ARG A 1 109 ? -10.557 -13.367 6.877 1.00 87.19 109 ARG A CA 1
ATOM 907 C C . ARG A 1 109 ? -11.202 -12.382 5.901 1.00 87.19 109 ARG A C 1
ATOM 909 O O . ARG A 1 109 ? -12.408 -12.459 5.676 1.00 87.19 109 ARG A O 1
ATOM 916 N N . VAL A 1 110 ? -10.418 -11.483 5.303 1.00 82.81 110 VAL A N 1
ATOM 917 C CA . VAL A 1 110 ? -10.922 -10.525 4.304 1.00 82.81 110 VAL A CA 1
ATOM 918 C C . VAL A 1 110 ? -11.453 -11.262 3.078 1.00 82.81 110 VAL A C 1
ATOM 920 O O . VAL A 1 110 ? -12.582 -11.005 2.666 1.00 82.81 110 VAL A O 1
ATOM 923 N N . PHE A 1 111 ? -10.711 -12.239 2.549 1.00 82.31 111 PHE A N 1
ATOM 924 C CA . PHE A 1 111 ? -11.186 -13.036 1.414 1.00 82.31 111 PHE A CA 1
ATOM 925 C C . PHE A 1 111 ? -12.492 -13.774 1.706 1.00 82.31 111 PHE A C 1
ATOM 927 O O . PHE A 1 111 ? -13.400 -13.749 0.879 1.00 82.31 111 PHE A O 1
ATOM 934 N N . GLN A 1 112 ? -12.602 -14.426 2.865 1.00 82.38 112 GLN A N 1
ATOM 935 C CA . GLN A 1 112 ? -13.808 -15.159 3.254 1.00 82.38 112 GLN A CA 1
ATOM 936 C C . GLN A 1 112 ? -15.021 -14.232 3.363 1.00 82.38 112 GLN A C 1
ATOM 938 O O . GLN A 1 112 ? -16.074 -14.552 2.813 1.00 82.38 112 GLN A O 1
ATOM 943 N N . ASN A 1 113 ? -14.862 -13.067 3.997 1.00 78.56 113 ASN A N 1
ATOM 944 C CA . ASN A 1 113 ? -15.938 -12.084 4.122 1.00 78.56 113 ASN A CA 1
ATOM 945 C C . ASN A 1 113 ? -16.377 -11.555 2.747 1.00 78.56 113 ASN A C 1
ATOM 947 O O . ASN A 1 113 ? -17.564 -11.575 2.428 1.00 78.56 113 ASN A O 1
ATOM 951 N N . SER A 1 114 ? -15.426 -11.171 1.888 1.00 73.00 114 SER A N 1
ATOM 952 C CA . SER A 1 114 ? -15.733 -10.655 0.547 1.00 73.00 114 SER A CA 1
ATOM 953 C C . SER A 1 114 ? -16.357 -11.708 -0.380 1.00 73.00 114 SER A C 1
ATOM 955 O O . SER A 1 114 ? -17.162 -11.371 -1.249 1.00 73.00 114 SER A O 1
ATOM 957 N N . LEU A 1 115 ? -16.005 -12.989 -0.225 1.00 68.62 115 LEU A N 1
ATOM 958 C CA . LEU A 1 115 ? -16.614 -14.089 -0.984 1.00 68.62 115 LEU A CA 1
ATOM 959 C C . LEU A 1 115 ? -18.007 -14.463 -0.456 1.00 68.62 115 LEU A C 1
ATOM 961 O O . LEU A 1 115 ? -18.893 -14.763 -1.258 1.00 68.62 115 LEU A O 1
ATOM 965 N N . GLY A 1 116 ? -18.211 -14.415 0.864 1.00 63.38 116 GLY A N 1
ATOM 966 C CA . GLY A 1 116 ? -19.510 -14.649 1.497 1.00 63.38 116 GLY A CA 1
ATOM 967 C C . GLY A 1 116 ? -20.558 -13.614 1.080 1.00 63.38 116 GLY A C 1
ATOM 968 O O . GLY A 1 116 ? -21.686 -13.977 0.749 1.00 63.38 116 GLY A O 1
ATOM 969 N N . GLU A 1 117 ? -20.171 -12.339 0.987 1.00 58.19 117 GLU A N 1
ATOM 970 C CA . GLU A 1 117 ? -21.042 -11.262 0.491 1.00 58.19 117 GLU A CA 1
ATOM 971 C C . GLU A 1 117 ? -21.371 -11.407 -1.003 1.00 58.19 117 GLU A C 1
ATOM 973 O O . GLU A 1 117 ? -22.515 -11.194 -1.416 1.00 58.19 117 GLU A O 1
ATOM 978 N N . LYS A 1 118 ? -20.403 -11.836 -1.829 1.00 55.53 118 LYS A N 1
ATOM 979 C CA . LYS A 1 118 ? -20.639 -12.082 -3.262 1.00 55.53 118 LYS A CA 1
ATOM 980 C C . LYS A 1 118 ? -21.654 -13.205 -3.508 1.00 55.53 118 LYS A C 1
ATOM 982 O O . LYS A 1 118 ? -22.419 -13.098 -4.458 1.00 55.53 118 LYS A O 1
ATOM 987 N N . GLN A 1 119 ? -21.719 -14.243 -2.669 1.00 50.31 119 GLN A N 1
ATOM 988 C CA . GLN A 1 119 ? -22.735 -15.300 -2.818 1.00 50.31 119 GLN A CA 1
ATOM 989 C C . GLN A 1 119 ? -24.153 -14.832 -2.461 1.00 50.31 119 GLN A C 1
ATOM 991 O O . GLN A 1 119 ? -25.107 -15.285 -3.085 1.00 50.31 119 GLN A O 1
ATOM 996 N N . GLN A 1 120 ? -24.314 -13.903 -1.515 1.00 46.34 120 GLN A N 1
ATOM 997 C CA . GLN A 1 120 ? -25.640 -13.405 -1.122 1.00 46.34 120 GLN A CA 1
ATOM 998 C C . GLN A 1 120 ? -26.239 -12.407 -2.125 1.00 46.34 120 GLN A C 1
ATOM 1000 O O . GLN A 1 120 ? -27.458 -12.337 -2.264 1.00 46.34 120 GLN A O 1
ATOM 1005 N N . ASN A 1 121 ? -25.402 -11.666 -2.856 1.00 46.31 121 ASN A N 1
ATOM 1006 C CA . ASN A 1 121 ? -25.849 -10.680 -3.849 1.00 46.31 121 ASN A CA 1
ATOM 1007 C C . ASN A 1 121 ? -26.133 -11.266 -5.245 1.00 46.31 121 ASN A C 1
ATOM 1009 O O . ASN A 1 121 ? -26.648 -10.555 -6.097 1.00 46.31 121 ASN A O 1
ATOM 1013 N N . VAL A 1 122 ? -25.822 -12.545 -5.485 1.00 44.34 122 VAL A N 1
ATOM 1014 C CA . VAL A 1 122 ? -26.158 -13.259 -6.738 1.00 44.34 122 VAL A CA 1
ATOM 1015 C C . VAL A 1 122 ? -27.526 -13.963 -6.646 1.00 44.34 122 VAL A C 1
ATOM 1017 O O . VAL A 1 122 ? -28.063 -14.404 -7.655 1.00 44.34 122 VAL A O 1
ATOM 1020 N N . ILE A 1 123 ? -28.117 -14.044 -5.447 1.00 41.50 123 ILE A N 1
ATOM 1021 C CA . ILE A 1 123 ? -29.408 -14.712 -5.178 1.00 41.50 123 ILE A CA 1
ATOM 1022 C C . ILE A 1 123 ? -30.543 -13.674 -4.985 1.00 41.50 123 ILE A C 1
ATOM 1024 O O . ILE A 1 123 ? -31.572 -13.967 -4.383 1.00 41.50 123 ILE A O 1
ATOM 1028 N N . LYS A 1 124 ? -30.380 -12.443 -5.482 1.00 37.12 124 LYS A N 1
ATOM 1029 C CA . LYS A 1 124 ? -31.435 -11.416 -5.489 1.00 37.12 124 LYS A CA 1
ATOM 1030 C C . LYS A 1 124 ? -31.788 -10.996 -6.903 1.00 37.12 124 LYS A C 1
ATOM 1032 O O . LYS A 1 124 ? -30.847 -10.862 -7.713 1.00 37.12 124 LYS A O 1
#

Organism: Dendroctonus ponderosae (NCBI:txid77166)

Radius of gyration: 19.38 Å; chains: 1; bounding box: 59×30×45 Å

Secondary structure (DSSP, 8-state):
-HHHHHHHHHHHHHH-GGGHHHHHHHHHTHHHHHHHHH----TT-EEE-S--SGGGEEEEE-TTS-EEEEEE--GGG-EEE-THHHHHHHHHHH--HHHHTTHHHHHHHHHHHHHHHHHHTT--

Foldseek 3Di:
DLVVLVVVLVVCVVPPVVCSVVSVVCSVCVPVVCCVVQDDPDPQWDWDLLQQEPVQWDFDADPVRHTDDIDGHDSVSIHTDHPLNNLVNHCVRDNDPVVNVCSVVVSVVVSVVVVVVVVVVVVD

pLDDT: mean 86.59, std 11.89, range [37.12, 97.94]

InterPro domains:
  IPR004119 Ecdysteroid kinase-like [PF02958] (4-118)
  IPR011009 Protein kinase-like domain superfamily [SSF56112] (41-95)